Protein AF-A0A554I6W0-F1 (afdb_monomer_lite)

Sequence (90 aa):
MGKWAYETICPACLNEYSDINIEHQKTKHHILPKRFFGGGGGQIELCRSCHNDLEKEIPQKKVLSQNKYVEIIKNFFKKRNQDFKIPHEY

Radius of gyration: 13.53 Å; chains: 1; bounding box: 44×28×36 Å

pLDDT: mean 85.42, std 16.76, range [34.62, 97.19]

Structure (mmCIF, N/CA/C/O backbone):
data_AF-A0A554I6W0-F1
#
_entry.id   AF-A0A554I6W0-F1
#
loop_
_atom_site.group_PDB
_atom_site.id
_atom_site.type_symbol
_atom_site.label_atom_id
_atom_site.label_alt_id
_atom_site.label_comp_id
_atom_site.label_asym_id
_atom_site.label_entity_id
_atom_site.label_seq_id
_atom_site.pdbx_PDB_ins_code
_atom_site.Cartn_x
_atom_site.Cartn_y
_atom_site.Cartn_z
_atom_site.occupancy
_atom_site.B_iso_or_equiv
_atom_site.auth_seq_id
_atom_site.auth_comp_id
_atom_site.auth_asym_id
_atom_site.auth_atom_id
_atom_site.pdbx_PDB_model_num
ATOM 1 N N . MET A 1 1 ? 31.291 7.265 -2.092 1.00 35.00 1 MET A N 1
ATOM 2 C CA . MET A 1 1 ? 30.018 7.887 -2.521 1.00 35.00 1 MET A CA 1
ATOM 3 C C . MET A 1 1 ? 29.043 6.770 -2.863 1.00 35.00 1 MET A C 1
ATOM 5 O O . MET A 1 1 ? 29.149 6.190 -3.935 1.00 35.00 1 MET A O 1
ATOM 9 N N . GLY A 1 2 ? 28.188 6.374 -1.915 1.00 38.78 2 GLY A N 1
ATOM 10 C CA . GLY A 1 2 ? 27.215 5.302 -2.134 1.00 38.78 2 GLY A CA 1
ATOM 11 C C . GLY A 1 2 ? 26.129 5.778 -3.093 1.00 38.78 2 GLY A C 1
ATOM 12 O O . GLY A 1 2 ? 25.427 6.741 -2.793 1.00 38.78 2 GLY A O 1
ATOM 13 N N . LYS A 1 3 ? 26.028 5.149 -4.266 1.00 34.62 3 LYS A N 1
ATOM 14 C CA . LYS A 1 3 ? 24.896 5.348 -5.171 1.00 34.62 3 LYS A CA 1
ATOM 15 C C . LYS A 1 3 ? 23.660 4.796 -4.465 1.00 34.62 3 LYS A C 1
ATOM 17 O O . LYS A 1 3 ? 23.558 3.588 -4.281 1.00 34.62 3 LYS A O 1
ATOM 22 N N . TRP A 1 4 ? 22.748 5.671 -4.055 1.00 37.72 4 TRP A N 1
ATOM 23 C CA . TRP A 1 4 ? 21.389 5.276 -3.709 1.00 37.72 4 TRP A CA 1
ATOM 24 C C . TRP A 1 4 ? 20.798 4.656 -4.977 1.00 37.72 4 TRP A C 1
ATOM 26 O O . TRP A 1 4 ? 20.568 5.365 -5.957 1.00 37.72 4 TRP A O 1
ATOM 36 N N . ALA A 1 5 ? 20.675 3.329 -5.019 1.00 41.16 5 ALA A N 1
ATOM 37 C CA . ALA A 1 5 ? 19.947 2.659 -6.083 1.00 41.16 5 ALA A CA 1
ATOM 38 C C . ALA A 1 5 ? 18.504 3.151 -5.971 1.00 41.16 5 ALA A C 1
ATOM 40 O O . ALA A 1 5 ? 17.794 2.799 -5.034 1.00 41.16 5 ALA A O 1
ATOM 41 N N . TYR A 1 6 ? 18.114 4.066 -6.852 1.00 52.34 6 TYR A N 1
ATOM 42 C CA . TYR A 1 6 ? 16.728 4.474 -6.960 1.00 52.34 6 TYR A CA 1
ATOM 43 C C . TYR A 1 6 ? 15.953 3.205 -7.303 1.00 52.34 6 TYR A C 1
ATOM 45 O O . TYR A 1 6 ? 16.228 2.579 -8.323 1.00 52.34 6 TYR A O 1
ATOM 53 N N . GLU A 1 7 ? 15.053 2.768 -6.423 1.00 67.00 7 GLU A N 1
ATOM 54 C CA . GLU A 1 7 ? 14.198 1.627 -6.728 1.00 67.00 7 GLU A CA 1
ATOM 55 C C . GLU A 1 7 ? 13.420 1.970 -8.003 1.00 67.00 7 GLU A C 1
ATOM 57 O O . GLU A 1 7 ? 12.602 2.901 -8.019 1.00 67.00 7 GLU A O 1
ATOM 62 N N . THR A 1 8 ? 13.753 1.265 -9.086 1.00 84.88 8 THR A N 1
ATOM 63 C CA . THR A 1 8 ? 13.109 1.365 -10.402 1.00 84.88 8 THR A CA 1
ATOM 64 C C . THR A 1 8 ? 11.863 0.504 -10.487 1.00 84.88 8 THR A C 1
ATOM 66 O O . THR A 1 8 ? 11.128 0.610 -11.458 1.00 84.88 8 THR A O 1
ATOM 69 N N . ILE A 1 9 ? 11.609 -0.325 -9.476 1.00 91.00 9 ILE A N 1
ATOM 70 C CA . ILE A 1 9 ? 10.565 -1.341 -9.468 1.00 91.00 9 ILE A CA 1
ATOM 71 C C . ILE A 1 9 ? 9.581 -1.051 -8.336 1.00 91.00 9 ILE A C 1
ATOM 73 O O . ILE A 1 9 ? 9.970 -0.677 -7.228 1.00 91.00 9 ILE A O 1
ATOM 77 N N . CYS A 1 10 ? 8.290 -1.236 -8.603 1.00 92.31 10 CYS A N 1
ATOM 78 C CA . CYS A 1 10 ? 7.266 -1.176 -7.575 1.00 92.31 10 CYS A CA 1
ATOM 79 C C . CYS A 1 10 ? 7.364 -2.403 -6.655 1.00 92.31 10 CYS A C 1
ATOM 81 O O . CYS A 1 10 ? 7.184 -3.523 -7.131 1.00 92.31 10 CYS A O 1
ATOM 83 N N . PRO A 1 11 ? 7.530 -2.232 -5.333 1.00 91.12 11 PRO A N 1
ATOM 84 C CA . PRO A 1 11 ? 7.709 -3.360 -4.420 1.00 91.12 11 PRO A CA 1
ATOM 85 C C . PRO A 1 11 ? 6.432 -4.193 -4.231 1.00 91.12 11 PRO A C 1
ATOM 87 O O . PRO A 1 11 ? 6.485 -5.268 -3.651 1.00 91.12 11 PRO A O 1
ATOM 90 N N . ALA A 1 12 ? 5.270 -3.704 -4.682 1.00 92.75 12 ALA A N 1
ATOM 91 C CA . ALA A 1 12 ? 4.004 -4.423 -4.568 1.00 92.75 12 ALA A CA 1
ATOM 92 C C . ALA A 1 12 ? 3.713 -5.326 -5.774 1.00 92.75 12 ALA A C 1
ATOM 94 O O . ALA A 1 12 ? 3.225 -6.434 -5.582 1.00 92.75 12 ALA A O 1
ATOM 95 N N . CYS A 1 13 ? 3.972 -4.866 -7.003 1.00 93.19 13 CYS A N 1
ATOM 96 C CA . CYS A 1 13 ? 3.671 -5.629 -8.224 1.00 93.19 13 CYS A CA 1
ATOM 97 C C . CYS A 1 13 ? 4.904 -6.073 -9.017 1.00 93.19 13 CYS A C 1
ATOM 99 O O . CYS A 1 13 ? 4.744 -6.785 -10.000 1.00 93.19 13 CYS A O 1
ATOM 101 N N . LEU A 1 14 ? 6.104 -5.654 -8.612 1.00 91.56 14 LEU A N 1
ATOM 102 C CA . LEU A 1 14 ? 7.382 -5.942 -9.269 1.00 91.56 14 LEU A CA 1
ATOM 103 C C . LEU A 1 14 ? 7.522 -5.418 -10.709 1.00 91.56 14 LEU A C 1
ATOM 105 O O . LEU A 1 14 ? 8.505 -5.723 -11.379 1.00 91.56 14 LEU A O 1
ATOM 109 N N . ASN A 1 15 ? 6.596 -4.572 -11.166 1.00 91.69 15 ASN A N 1
ATOM 110 C CA . ASN A 1 15 ? 6.731 -3.871 -12.440 1.00 91.69 15 ASN A CA 1
ATOM 111 C C . ASN A 1 15 ? 7.643 -2.652 -12.298 1.00 91.69 15 ASN A C 1
ATOM 113 O O . ASN A 1 15 ? 7.640 -1.978 -11.262 1.00 91.69 15 ASN A O 1
ATOM 117 N N . GLU A 1 16 ? 8.366 -2.332 -13.367 1.00 93.25 16 GLU A N 1
ATOM 118 C CA . GLU A 1 16 ? 9.146 -1.102 -13.455 1.00 93.25 16 GLU A CA 1
ATOM 119 C C . GLU A 1 16 ? 8.246 0.136 -13.418 1.00 93.25 16 GLU A C 1
ATOM 121 O O . GLU A 1 16 ? 7.137 0.157 -13.963 1.00 93.25 16 GLU A O 1
ATOM 126 N N . TYR A 1 17 ? 8.743 1.188 -12.776 1.00 93.81 17 TYR A N 1
ATOM 127 C CA . TYR A 1 17 ? 8.134 2.501 -12.846 1.00 93.81 17 TYR A CA 1
ATOM 128 C C . TYR A 1 17 ? 8.232 3.060 -14.266 1.00 93.81 17 TYR A C 1
ATOM 130 O O . TYR A 1 17 ? 9.193 2.811 -14.990 1.00 93.81 17 TYR A O 1
ATOM 138 N N . SER A 1 18 ? 7.238 3.853 -14.660 1.00 90.44 18 SER A N 1
ATOM 139 C CA . SER A 1 18 ? 7.190 4.474 -15.980 1.00 90.44 18 SER A CA 1
ATOM 140 C C . SER A 1 18 ? 6.749 5.927 -15.889 1.00 90.44 18 SER A C 1
ATOM 142 O O . SER A 1 18 ? 5.740 6.231 -15.259 1.00 90.44 18 SER A O 1
ATOM 144 N N . ASP A 1 19 ? 7.465 6.813 -16.579 1.00 88.75 19 ASP A N 1
ATOM 145 C CA . ASP A 1 19 ? 7.062 8.216 -16.732 1.00 88.75 19 ASP A CA 1
ATOM 146 C C . ASP A 1 19 ? 6.008 8.411 -17.835 1.00 88.75 19 ASP A C 1
ATOM 148 O O . ASP A 1 19 ? 5.353 9.450 -17.893 1.00 88.75 19 ASP A O 1
ATOM 152 N N . ILE A 1 20 ? 5.826 7.408 -18.704 1.00 92.44 20 ILE A N 1
ATOM 153 C CA . ILE A 1 20 ? 4.897 7.451 -19.844 1.00 92.44 20 ILE A CA 1
ATOM 154 C C . ILE A 1 20 ? 3.592 6.723 -19.503 1.00 92.44 20 ILE A C 1
ATOM 156 O O . ILE A 1 20 ? 2.505 7.212 -19.806 1.00 92.44 20 ILE A O 1
ATOM 160 N N . ASN A 1 21 ? 3.678 5.551 -18.864 1.00 92.94 21 ASN A N 1
ATOM 161 C CA . ASN A 1 21 ? 2.501 4.798 -18.445 1.00 92.94 21 ASN A CA 1
ATOM 162 C C . ASN A 1 21 ? 2.038 5.259 -17.057 1.00 92.94 21 ASN A C 1
ATOM 164 O O . ASN A 1 21 ? 2.640 4.903 -16.044 1.00 92.94 21 ASN A O 1
ATOM 168 N N . ILE A 1 22 ? 0.923 5.993 -17.023 1.00 93.31 22 ILE A N 1
ATOM 169 C CA . ILE A 1 22 ? 0.353 6.574 -15.802 1.00 93.31 22 ILE A CA 1
ATOM 170 C C . ILE A 1 22 ? 0.092 5.544 -14.695 1.00 93.31 22 ILE A C 1
ATOM 172 O O . ILE A 1 22 ? 0.308 5.852 -13.526 1.00 93.31 22 ILE A O 1
ATOM 176 N N . GLU A 1 23 ? -0.302 4.314 -15.035 1.00 95.50 23 GLU A N 1
ATOM 177 C CA . GLU A 1 23 ? -0.576 3.252 -14.054 1.00 95.50 23 GLU A CA 1
ATOM 178 C C . GLU A 1 23 ? 0.703 2.769 -13.356 1.00 95.50 23 GLU A C 1
ATOM 180 O O . GLU A 1 23 ? 0.680 2.374 -12.186 1.00 95.50 23 GLU A O 1
ATOM 185 N N . HIS A 1 24 ? 1.835 2.858 -14.055 1.00 94.12 24 HIS A N 1
ATOM 186 C CA . HIS A 1 24 ? 3.159 2.528 -13.543 1.00 94.12 24 HIS A CA 1
ATOM 187 C C . HIS A 1 24 ? 3.947 3.756 -13.066 1.00 94.12 24 HIS A C 1
ATOM 189 O O . HIS A 1 24 ? 5.103 3.624 -12.675 1.00 94.12 24 HIS A O 1
ATOM 195 N N . GLN A 1 25 ? 3.337 4.942 -13.018 1.00 95.19 25 GLN A N 1
ATOM 196 C CA . GLN A 1 25 ? 4.001 6.132 -12.494 1.00 95.19 25 GLN A CA 1
ATOM 197 C C . GLN A 1 25 ? 4.331 5.965 -11.008 1.00 95.19 25 GLN A C 1
ATOM 199 O O . GLN A 1 25 ? 3.503 5.503 -10.219 1.00 95.19 25 GLN A O 1
ATOM 204 N N . LYS A 1 26 ? 5.547 6.357 -10.616 1.00 94.44 26 LYS A N 1
ATOM 205 C CA . LYS A 1 26 ? 6.014 6.299 -9.229 1.00 94.44 26 LYS A CA 1
ATOM 206 C C . LYS A 1 26 ? 5.243 7.289 -8.352 1.00 94.44 26 LYS A C 1
ATOM 208 O O . LYS A 1 26 ? 5.155 8.477 -8.654 1.00 94.44 26 LYS A O 1
ATOM 213 N N . THR A 1 27 ? 4.704 6.808 -7.238 1.00 95.06 27 THR A N 1
ATOM 214 C CA . THR A 1 27 ? 3.933 7.593 -6.263 1.00 95.06 27 THR A CA 1
ATOM 215 C C . THR A 1 27 ? 4.396 7.306 -4.836 1.00 95.06 27 THR A C 1
ATOM 217 O O . THR A 1 27 ? 5.000 6.268 -4.570 1.00 95.06 27 THR A O 1
ATOM 220 N N . LYS A 1 28 ? 4.115 8.229 -3.907 1.00 93.12 28 LYS A N 1
ATOM 221 C CA . LYS A 1 28 ? 4.422 8.079 -2.477 1.00 93.12 28 LYS A CA 1
ATOM 222 C C . LYS A 1 28 ? 3.143 7.932 -1.668 1.00 93.12 28 LYS A C 1
ATOM 224 O O . LYS A 1 28 ? 2.305 8.835 -1.666 1.00 93.12 28 LYS A O 1
ATOM 229 N N . HIS A 1 29 ? 3.039 6.837 -0.930 1.00 93.12 29 HIS A N 1
ATOM 230 C CA . HIS A 1 29 ? 1.940 6.563 -0.017 1.00 93.12 29 HIS A CA 1
ATOM 231 C C . HIS A 1 29 ? 2.392 6.744 1.431 1.00 93.12 29 HIS A C 1
ATOM 233 O O . HIS A 1 29 ? 3.496 6.339 1.791 1.00 93.12 29 HIS A O 1
ATOM 239 N N . HIS A 1 30 ? 1.549 7.337 2.274 1.00 93.38 30 HIS A N 1
ATOM 240 C CA . HIS A 1 30 ? 1.845 7.457 3.703 1.00 93.38 30 HIS A CA 1
ATOM 241 C C . HIS A 1 30 ? 1.286 6.238 4.417 1.00 93.38 30 HIS A C 1
ATOM 243 O O . HIS A 1 30 ? 0.100 5.961 4.272 1.00 93.38 30 HIS A O 1
ATOM 249 N N . ILE A 1 31 ? 2.104 5.561 5.229 1.00 91.88 31 ILE A N 1
ATOM 250 C CA . ILE A 1 31 ? 1.634 4.422 6.032 1.00 91.88 31 ILE A CA 1
ATOM 251 C C . ILE A 1 31 ? 0.456 4.840 6.923 1.00 91.88 31 ILE A C 1
ATOM 253 O O . ILE A 1 31 ? -0.510 4.098 7.088 1.00 91.88 31 ILE A O 1
ATOM 257 N N . LEU A 1 32 ? 0.528 6.055 7.472 1.00 92.75 32 LEU A N 1
ATOM 258 C CA . LEU A 1 32 ? -0.556 6.680 8.217 1.00 92.75 32 LEU A CA 1
ATOM 259 C C . LEU A 1 32 ? -1.252 7.733 7.340 1.00 92.75 32 LEU A C 1
ATOM 261 O O . LEU A 1 32 ? -0.595 8.669 6.876 1.00 92.75 32 LEU A O 1
ATOM 265 N N . PRO A 1 33 ? -2.579 7.647 7.125 1.00 91.12 33 PRO A N 1
ATOM 266 C CA . PRO A 1 33 ? -3.277 8.605 6.277 1.00 91.12 33 PRO A CA 1
ATOM 267 C C . PRO A 1 33 ? -3.127 10.048 6.769 1.00 91.12 33 PRO A C 1
ATOM 269 O O . PRO A 1 33 ? -3.505 10.387 7.895 1.00 91.12 33 PRO A O 1
ATOM 272 N N . LYS A 1 34 ? -2.661 10.931 5.877 1.00 91.81 34 LYS A N 1
ATOM 273 C CA . LYS A 1 34 ? -2.489 12.375 6.131 1.00 91.81 34 LYS A CA 1
ATOM 274 C C . LYS A 1 34 ? -3.722 13.039 6.739 1.00 91.81 34 LYS A C 1
ATOM 276 O O . LYS A 1 34 ? -3.592 13.837 7.658 1.00 91.81 34 LYS A O 1
ATOM 281 N N . ARG A 1 35 ? -4.909 12.657 6.257 1.00 90.69 35 ARG A N 1
ATOM 282 C CA . ARG A 1 35 ? -6.211 13.170 6.716 1.00 90.69 35 ARG A CA 1
ATOM 283 C C . ARG A 1 35 ? -6.483 12.963 8.211 1.00 90.69 35 ARG A C 1
ATOM 285 O O . ARG A 1 35 ? -7.332 13.651 8.757 1.00 90.69 35 ARG A O 1
ATOM 292 N N . PHE A 1 36 ? -5.794 12.021 8.855 1.00 91.12 36 PHE A N 1
ATOM 293 C CA . PHE A 1 36 ? -6.005 1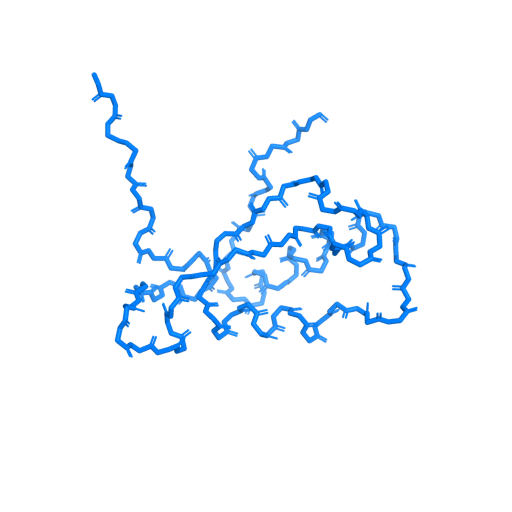1.685 10.265 1.00 91.12 36 PHE A CA 1
ATOM 294 C C . PHE A 1 36 ? -4.776 11.950 11.140 1.00 91.12 36 PHE A C 1
ATOM 296 O O . PHE A 1 36 ? -4.936 12.279 12.308 1.00 91.12 36 PHE A O 1
ATOM 303 N N . PHE A 1 37 ? -3.564 11.822 10.587 1.00 90.25 37 PHE A N 1
ATOM 304 C CA . PHE A 1 37 ? -2.310 11.880 11.355 1.00 90.25 37 PHE A CA 1
ATOM 305 C C . PHE A 1 37 ? -1.357 12.996 10.899 1.00 90.25 37 PHE A C 1
ATOM 307 O O . PHE A 1 37 ? -0.169 12.965 11.210 1.00 90.25 37 PHE A O 1
ATOM 314 N N . GLY A 1 38 ? -1.838 13.965 10.113 1.00 85.38 38 GLY A N 1
ATOM 315 C CA . GLY A 1 38 ? -1.067 15.161 9.745 1.00 85.38 38 GLY A CA 1
ATOM 316 C C . GLY A 1 38 ? 0.142 14.910 8.835 1.00 85.38 38 GLY A C 1
ATOM 317 O O . GLY A 1 38 ? 0.921 15.822 8.591 1.00 85.38 38 GLY A O 1
ATOM 318 N N . GLY A 1 39 ? 0.307 13.691 8.309 1.00 78.25 39 GLY A N 1
ATOM 3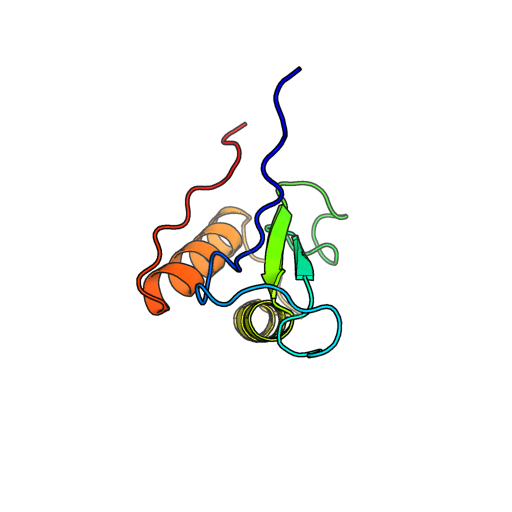19 C CA . GLY A 1 39 ? 1.418 13.331 7.423 1.00 78.25 39 GLY A CA 1
ATOM 320 C C . GLY A 1 39 ? 2.707 12.915 8.120 1.00 78.25 39 GLY A C 1
ATOM 321 O O . GLY A 1 39 ? 3.725 12.805 7.442 1.00 78.25 39 GLY A O 1
ATOM 322 N N . GLY A 1 40 ? 2.662 12.661 9.430 1.00 76.00 40 GLY A N 1
ATOM 323 C CA . GLY A 1 40 ? 3.747 11.985 10.138 1.00 76.00 40 GLY A CA 1
ATOM 324 C C . GLY A 1 40 ? 3.833 10.490 9.803 1.00 76.00 40 GLY A C 1
ATOM 325 O O . GLY A 1 40 ? 2.868 9.884 9.331 1.00 76.00 40 GLY A O 1
ATOM 326 N N . GLY A 1 41 ? 4.992 9.891 10.086 1.00 77.75 41 GLY A N 1
ATOM 327 C CA . GLY A 1 41 ? 5.251 8.459 9.915 1.00 77.75 41 GLY A CA 1
ATOM 328 C C . GLY A 1 41 ? 5.966 8.095 8.610 1.00 77.75 41 GLY A C 1
ATOM 329 O O . GLY A 1 41 ? 6.360 8.954 7.824 1.00 77.75 41 GLY A O 1
ATOM 330 N N . GLY A 1 42 ? 6.162 6.792 8.402 1.00 87.56 42 GLY A N 1
ATOM 331 C CA . GLY A 1 42 ? 6.866 6.272 7.232 1.00 87.56 42 GLY A CA 1
ATOM 332 C C . GLY A 1 42 ? 6.066 6.407 5.933 1.00 87.56 42 GLY A C 1
ATOM 333 O O . GLY A 1 42 ? 4.830 6.397 5.919 1.00 87.56 42 GLY A O 1
ATOM 334 N N . GLN A 1 43 ? 6.795 6.504 4.826 1.00 91.94 43 GLN A N 1
ATOM 335 C CA . GLN A 1 43 ? 6.249 6.487 3.473 1.00 91.94 43 GLN A CA 1
ATOM 336 C C . GLN A 1 43 ? 6.729 5.242 2.734 1.00 91.94 43 GLN A C 1
ATOM 338 O O . GLN A 1 43 ? 7.803 4.717 3.024 1.00 91.94 43 GLN A O 1
ATOM 343 N N . ILE A 1 44 ? 5.938 4.802 1.762 1.00 91.06 44 ILE A N 1
ATOM 344 C CA . ILE A 1 44 ? 6.307 3.743 0.824 1.00 91.06 44 ILE A CA 1
ATOM 345 C C . ILE A 1 44 ? 6.146 4.250 -0.602 1.00 91.06 44 ILE A C 1
ATOM 347 O O . ILE A 1 44 ? 5.238 5.033 -0.899 1.00 91.06 44 ILE A O 1
ATOM 351 N N . GLU A 1 45 ? 7.029 3.804 -1.483 1.00 93.56 45 GLU A N 1
ATOM 352 C CA . GLU A 1 45 ? 6.946 4.106 -2.905 1.00 93.56 45 GLU A CA 1
ATOM 353 C C . GLU A 1 45 ? 6.188 2.979 -3.611 1.00 93.56 45 GLU A C 1
ATOM 355 O O . GLU A 1 45 ? 6.483 1.800 -3.424 1.00 93.56 45 GLU A O 1
ATOM 360 N N . LEU A 1 46 ? 5.164 3.340 -4.381 1.00 94.56 46 LEU A N 1
ATOM 361 C CA . LEU A 1 46 ? 4.301 2.412 -5.110 1.00 94.56 46 LEU A CA 1
ATOM 362 C C . LEU A 1 46 ? 4.005 2.966 -6.497 1.00 94.56 46 LEU A C 1
ATOM 364 O O . LEU A 1 46 ? 4.016 4.181 -6.701 1.00 94.56 46 LEU A O 1
ATOM 368 N N . CYS A 1 47 ? 3.682 2.098 -7.454 1.00 96.12 47 CYS A N 1
ATOM 369 C CA . CYS A 1 47 ? 3.130 2.578 -8.713 1.00 96.12 47 CYS A CA 1
ATOM 370 C C . CYS A 1 47 ? 1.710 3.104 -8.484 1.00 96.12 47 CYS A C 1
ATOM 372 O O . CYS A 1 47 ? 1.038 2.695 -7.533 1.00 96.12 47 CYS A O 1
ATOM 374 N N . ARG A 1 48 ? 1.243 4.005 -9.350 1.00 96.31 48 ARG A N 1
ATOM 375 C CA . ARG A 1 48 ? -0.084 4.624 -9.254 1.00 96.31 48 ARG A CA 1
ATOM 376 C C . ARG A 1 48 ? -1.201 3.591 -9.110 1.00 96.31 48 ARG A C 1
ATOM 378 O O . ARG A 1 48 ? -2.080 3.778 -8.270 1.00 96.31 48 ARG A O 1
ATOM 385 N N . SER A 1 49 ? -1.141 2.503 -9.875 1.00 97.19 49 SER A N 1
ATOM 386 C CA . SER A 1 49 ? -2.147 1.440 -9.827 1.00 97.19 49 SER A CA 1
ATOM 387 C C . SER A 1 49 ? -2.186 0.760 -8.451 1.00 97.19 49 SER A C 1
ATOM 389 O O . SER A 1 49 ? -3.221 0.745 -7.784 1.00 97.19 49 SER A O 1
ATOM 391 N N . CYS A 1 50 ? -1.026 0.318 -7.945 1.00 96.75 50 CYS A N 1
ATOM 392 C CA . CYS A 1 50 ? -0.908 -0.276 -6.609 1.00 96.75 50 CYS A CA 1
ATOM 393 C C . CYS A 1 50 ? -1.290 0.707 -5.495 1.00 96.75 50 CYS A C 1
ATOM 395 O O . CYS A 1 50 ? -1.916 0.313 -4.514 1.00 96.7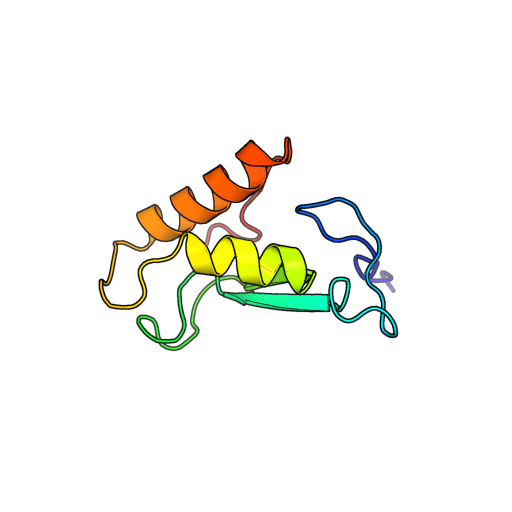5 50 CYS A O 1
ATOM 397 N N . HIS A 1 51 ? -0.941 1.985 -5.642 1.00 96.81 51 HIS A N 1
ATOM 398 C CA . HIS A 1 51 ? -1.323 3.028 -4.698 1.00 96.81 51 HIS A CA 1
ATOM 399 C C . HIS A 1 51 ? -2.846 3.168 -4.598 1.00 96.81 51 HIS A C 1
ATOM 401 O O . HIS A 1 51 ? -3.400 3.179 -3.499 1.00 96.81 51 HIS A O 1
ATOM 407 N N . ASN A 1 52 ? -3.526 3.218 -5.744 1.00 96.75 52 ASN A N 1
ATOM 408 C CA . ASN A 1 52 ? -4.980 3.311 -5.795 1.00 96.75 52 ASN A CA 1
ATOM 409 C C . ASN A 1 52 ? -5.647 2.063 -5.204 1.00 96.75 52 ASN A C 1
ATOM 411 O O . ASN A 1 52 ? -6.656 2.183 -4.513 1.00 96.75 52 ASN A O 1
ATOM 415 N N . ASP A 1 53 ? -5.096 0.874 -5.451 1.00 97.12 53 ASP A N 1
ATOM 416 C CA . ASP A 1 53 ? -5.604 -0.361 -4.855 1.00 97.12 53 ASP A CA 1
ATOM 417 C C . ASP A 1 53 ? -5.453 -0.387 -3.334 1.00 97.12 53 ASP A C 1
ATOM 419 O O . ASP A 1 53 ? -6.375 -0.815 -2.643 1.00 97.12 53 ASP A O 1
ATOM 423 N N . LEU A 1 54 ? -4.326 0.095 -2.806 1.00 95.88 54 LEU A N 1
ATOM 424 C CA . LEU A 1 54 ? -4.109 0.182 -1.364 1.00 95.88 54 LEU A CA 1
ATOM 425 C C . LEU A 1 54 ? -5.096 1.158 -0.714 1.00 95.88 54 LEU A C 1
ATOM 427 O O . LEU A 1 54 ? -5.705 0.825 0.300 1.00 95.88 54 LEU A O 1
ATOM 431 N N . GLU A 1 55 ? -5.321 2.329 -1.316 1.00 95.50 55 GLU A N 1
ATOM 432 C CA . GLU A 1 55 ? -6.283 3.321 -0.809 1.00 95.50 55 GLU A CA 1
ATOM 433 C C . GLU A 1 55 ? -7.717 2.770 -0.703 1.00 95.50 55 GLU A C 1
ATOM 435 O O . GLU A 1 55 ? -8.462 3.191 0.184 1.00 95.50 55 GLU A O 1
ATOM 440 N N . LYS A 1 56 ? -8.108 1.789 -1.534 1.00 96.06 56 LYS A N 1
ATOM 441 C CA . LYS A 1 56 ? -9.423 1.119 -1.428 1.00 96.06 56 LYS A CA 1
ATOM 442 C C . LYS A 1 56 ? -9.568 0.297 -0.142 1.00 96.06 56 LYS A C 1
ATOM 444 O O . LYS A 1 56 ? -10.688 0.104 0.324 1.00 96.06 56 LYS A O 1
ATOM 449 N N . GLU A 1 57 ? -8.467 -0.184 0.437 1.00 95.31 57 GLU A N 1
ATOM 450 C CA . GLU A 1 57 ? -8.478 -0.951 1.692 1.00 95.31 57 GLU A CA 1
ATOM 451 C C . GLU A 1 57 ? -8.505 -0.046 2.939 1.00 95.31 57 GLU A C 1
ATOM 453 O O . GLU A 1 57 ? -8.801 -0.509 4.043 1.00 95.31 57 GLU A O 1
ATOM 458 N N . ILE A 1 58 ? -8.219 1.251 2.785 1.00 93.81 58 ILE A N 1
ATOM 459 C CA . ILE A 1 58 ? -8.093 2.196 3.897 1.00 93.81 58 ILE A CA 1
ATOM 460 C C . ILE A 1 58 ? -9.427 2.931 4.124 1.00 93.81 58 ILE A C 1
ATOM 462 O O . ILE A 1 58 ? -9.885 3.676 3.255 1.00 93.81 58 ILE A O 1
ATOM 466 N N . PRO A 1 59 ? -10.042 2.847 5.322 1.00 93.25 59 PRO A N 1
ATOM 467 C CA . PRO A 1 59 ? -11.300 3.539 5.596 1.00 93.25 59 PRO A CA 1
ATOM 468 C C . PRO A 1 59 ? -11.190 5.061 5.445 1.00 93.25 59 PRO A C 1
ATOM 470 O O . PRO A 1 59 ? -10.375 5.714 6.100 1.00 93.25 59 PRO A O 1
ATOM 473 N N . GLN A 1 60 ? -12.050 5.659 4.618 1.00 92.81 60 GLN A N 1
ATOM 474 C CA . GLN A 1 60 ? -11.996 7.100 4.335 1.00 92.81 60 GLN A CA 1
ATOM 475 C C . GLN A 1 60 ? -12.523 7.981 5.473 1.00 92.81 60 GLN A C 1
ATOM 477 O O . GLN A 1 60 ? -12.017 9.081 5.671 1.00 92.81 60 GLN A O 1
ATOM 482 N N . LYS A 1 61 ? -13.522 7.504 6.225 1.00 92.50 61 LYS A N 1
ATOM 483 C CA . LYS A 1 61 ? -14.246 8.300 7.238 1.00 92.50 61 LYS A CA 1
ATOM 484 C C . LYS A 1 61 ? -13.982 7.872 8.683 1.00 92.50 61 LYS A C 1
ATOM 486 O O . LYS A 1 61 ? -14.422 8.546 9.605 1.00 92.50 61 LYS A O 1
ATOM 491 N N . LYS A 1 62 ? -13.300 6.743 8.888 1.00 93.50 62 LYS A N 1
ATOM 492 C CA . LYS A 1 62 ? -13.075 6.153 10.211 1.00 93.50 62 LYS A CA 1
ATOM 493 C C . LYS A 1 62 ? -11.588 6.131 10.523 1.00 93.50 62 LYS A C 1
ATOM 495 O O . LYS A 1 62 ? -10.820 5.516 9.790 1.00 93.50 62 LYS A O 1
ATOM 500 N N . VAL A 1 63 ? -11.212 6.747 11.639 1.00 94.50 63 VAL A N 1
ATOM 501 C CA . VAL A 1 63 ? -9.854 6.650 12.176 1.00 94.50 63 VAL A CA 1
ATOM 502 C C . VAL A 1 63 ? -9.685 5.285 12.844 1.00 94.50 63 VAL A C 1
ATOM 504 O O . VAL A 1 63 ? -10.483 4.908 13.702 1.00 94.50 63 VAL A O 1
ATOM 507 N N . LEU A 1 64 ? -8.667 4.530 12.436 1.00 93.94 64 LEU A N 1
ATOM 508 C CA . LEU A 1 64 ? -8.227 3.306 13.108 1.00 93.94 64 LEU A CA 1
ATOM 509 C C . LEU A 1 64 ? -6.996 3.573 13.987 1.00 93.94 64 LEU A C 1
ATOM 511 O O . LEU A 1 64 ? -6.384 4.638 13.910 1.00 93.94 64 LEU A O 1
ATOM 515 N N . SER A 1 65 ? -6.601 2.593 14.801 1.00 93.88 65 SER A N 1
ATOM 516 C CA . SER A 1 65 ? -5.294 2.632 15.462 1.00 93.88 65 SER A CA 1
ATOM 517 C C . SER A 1 65 ? -4.162 2.559 14.430 1.00 93.88 65 SER A C 1
ATOM 519 O O . SER A 1 65 ? -4.326 1.973 13.358 1.00 93.88 65 SER A O 1
ATOM 521 N N . GLN A 1 66 ? -2.992 3.117 14.753 1.00 92.25 66 GLN A N 1
ATOM 522 C CA . GLN A 1 66 ? -1.825 3.094 13.859 1.00 92.25 66 GLN A CA 1
ATOM 523 C C . GLN A 1 66 ? -1.461 1.662 13.427 1.00 92.25 66 GLN A C 1
ATOM 525 O O . GLN A 1 66 ? -1.268 1.403 12.240 1.00 92.25 66 GLN A O 1
ATOM 530 N N . ASN A 1 67 ? -1.500 0.708 14.366 1.00 92.06 67 ASN A N 1
ATOM 531 C CA . ASN A 1 67 ? -1.245 -0.710 14.0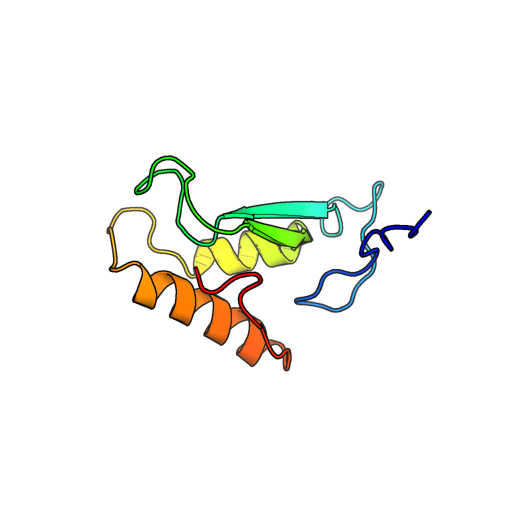94 1.00 92.06 67 ASN A CA 1
ATOM 532 C C . ASN A 1 67 ? -2.188 -1.292 13.036 1.00 92.06 67 ASN A C 1
ATOM 534 O O . ASN A 1 67 ? -1.752 -2.084 12.208 1.00 92.06 67 ASN A O 1
ATOM 538 N N . LYS A 1 68 ? -3.461 -0.878 13.007 1.00 95.00 68 LYS A N 1
ATOM 539 C CA . LYS A 1 68 ? -4.412 -1.369 12.002 1.00 95.00 68 LYS A CA 1
ATOM 540 C C . LYS A 1 68 ? -4.066 -0.890 10.593 1.00 95.00 68 LYS A C 1
ATOM 542 O O . LYS A 1 68 ? -4.229 -1.659 9.653 1.00 95.00 68 LYS A O 1
ATOM 547 N N . TYR A 1 69 ? -3.556 0.331 10.430 1.00 93.62 69 TYR A N 1
ATOM 548 C CA . TYR A 1 69 ? -3.070 0.793 9.122 1.00 93.62 69 TYR A CA 1
ATOM 549 C C . TYR A 1 69 ? -1.836 0.012 8.672 1.00 93.62 69 TYR A C 1
ATOM 551 O O . TYR A 1 69 ? -1.761 -0.421 7.524 1.00 93.62 69 TYR A O 1
ATOM 559 N N . VAL A 1 70 ? -0.912 -0.253 9.597 1.00 92.19 70 VAL A N 1
ATOM 560 C CA . VAL A 1 70 ? 0.248 -1.113 9.337 1.00 92.19 70 VAL A CA 1
ATOM 561 C C . VAL A 1 70 ? -0.186 -2.523 8.917 1.00 92.19 70 VAL A C 1
ATOM 563 O O . VAL A 1 70 ? 0.360 -3.070 7.960 1.00 92.19 70 VAL A O 1
ATOM 566 N N . GLU A 1 71 ? -1.180 -3.111 9.587 1.00 93.94 71 GLU A N 1
ATOM 567 C CA . GLU A 1 71 ? -1.742 -4.415 9.214 1.00 93.94 71 GLU A CA 1
ATOM 568 C C . GLU A 1 71 ? -2.389 -4.402 7.823 1.00 93.94 71 GLU A C 1
ATOM 570 O O . GLU A 1 71 ? -2.194 -5.353 7.068 1.00 93.94 71 GLU A O 1
ATOM 575 N N . ILE A 1 72 ? -3.117 -3.338 7.455 1.00 94.94 72 ILE A N 1
ATOM 576 C CA . ILE A 1 72 ? -3.689 -3.186 6.104 1.00 94.94 72 ILE A CA 1
ATOM 577 C C . ILE A 1 72 ? -2.576 -3.242 5.053 1.00 94.94 72 ILE A C 1
ATOM 579 O O . ILE A 1 72 ? -2.675 -4.009 4.099 1.00 94.94 72 ILE A O 1
ATOM 583 N N . ILE A 1 73 ? -1.481 -2.508 5.261 1.00 93.62 73 ILE A N 1
ATOM 584 C CA . ILE A 1 73 ? -0.352 -2.493 4.322 1.00 93.62 73 ILE A CA 1
ATOM 585 C C . ILE A 1 73 ? 0.325 -3.865 4.266 1.00 93.62 73 ILE A C 1
ATOM 587 O O . ILE A 1 73 ? 0.526 -4.403 3.180 1.00 93.62 73 ILE A O 1
ATOM 591 N N . LYS A 1 74 ? 0.610 -4.492 5.413 1.00 92.62 74 LYS A N 1
ATOM 592 C CA . LYS A 1 74 ? 1.171 -5.855 5.448 1.00 92.62 74 LYS A CA 1
ATOM 593 C C . LYS A 1 74 ? 0.294 -6.847 4.682 1.00 92.62 74 LYS A C 1
ATOM 595 O O . LYS A 1 74 ? 0.804 -7.629 3.883 1.00 92.62 74 LYS A O 1
ATOM 600 N N . ASN A 1 75 ? -1.023 -6.787 4.873 1.00 94.38 75 ASN A N 1
ATOM 601 C CA . ASN A 1 75 ? -1.970 -7.645 4.165 1.00 94.38 75 ASN A CA 1
ATOM 602 C C . ASN A 1 75 ? -2.006 -7.349 2.661 1.00 94.38 75 ASN A C 1
ATOM 604 O O . ASN A 1 75 ? -2.064 -8.284 1.863 1.00 94.38 75 ASN A O 1
ATOM 608 N N . PHE A 1 76 ? -1.933 -6.079 2.263 1.00 95.44 76 PHE A N 1
ATOM 609 C CA . PHE A 1 76 ? -1.891 -5.662 0.863 1.00 95.44 76 PHE A CA 1
ATOM 610 C C . PHE A 1 76 ? -0.689 -6.250 0.106 1.00 95.44 76 PHE A C 1
ATOM 612 O O . PHE A 1 76 ? -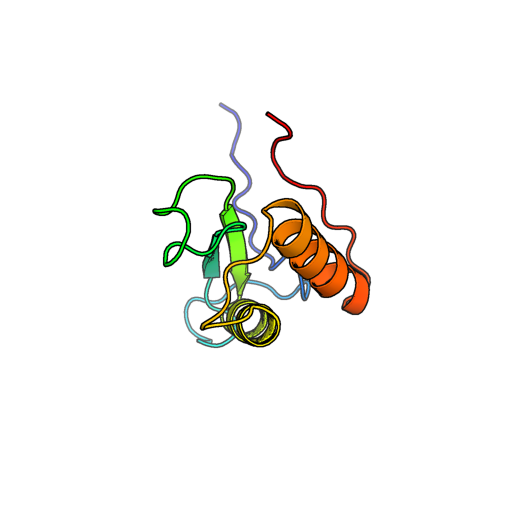0.853 -6.744 -1.014 1.00 95.44 76 PHE A O 1
ATOM 619 N N . PHE A 1 77 ? 0.500 -6.240 0.716 1.00 92.50 77 PHE A N 1
ATOM 620 C CA . PHE A 1 77 ? 1.702 -6.853 0.138 1.00 92.50 77 PHE A CA 1
ATOM 621 C C . PHE A 1 77 ? 1.649 -8.383 0.189 1.00 92.50 77 PHE A C 1
ATOM 623 O O . PHE A 1 77 ? 1.946 -9.040 -0.809 1.00 92.50 77 PHE A O 1
ATOM 630 N N . LYS A 1 78 ? 1.154 -8.959 1.293 1.00 92.31 78 LYS A N 1
ATOM 631 C CA . LYS A 1 78 ? 0.969 -10.412 1.421 1.00 92.31 78 LYS A CA 1
ATOM 632 C C . LYS A 1 78 ? 0.061 -10.979 0.325 1.00 92.31 78 LYS A C 1
ATOM 634 O O . LYS A 1 78 ? 0.379 -12.017 -0.245 1.00 92.31 78 LYS A O 1
ATOM 639 N N . LYS A 1 79 ? -1.031 -10.285 -0.028 1.00 91.19 79 LYS A N 1
ATOM 640 C CA . LYS A 1 79 ? -1.920 -10.664 -1.149 1.00 91.19 79 LYS A CA 1
ATOM 641 C C . LYS A 1 79 ? -1.205 -10.709 -2.506 1.00 91.19 79 LYS A C 1
ATOM 643 O O . LYS A 1 79 ? -1.703 -11.350 -3.424 1.00 91.19 79 LYS A O 1
ATOM 648 N N . ARG A 1 80 ? -0.062 -10.031 -2.641 1.00 89.12 80 ARG A N 1
ATOM 649 C CA . ARG A 1 80 ? 0.764 -9.978 -3.857 1.00 89.12 80 ARG A CA 1
ATOM 650 C C . ARG A 1 80 ? 2.021 -10.852 -3.759 1.00 89.12 80 ARG A C 1
ATOM 652 O O . ARG A 1 80 ? 2.925 -10.714 -4.578 1.00 89.12 80 ARG A O 1
ATOM 659 N N . ASN A 1 81 ? 2.072 -11.757 -2.776 1.00 86.19 81 ASN A N 1
ATOM 660 C CA . ASN A 1 81 ? 3.225 -12.612 -2.481 1.00 86.19 81 ASN A CA 1
ATOM 661 C C . ASN A 1 81 ? 4.517 -11.818 -2.221 1.00 86.19 81 ASN A C 1
ATOM 663 O O . ASN A 1 81 ? 5.602 -12.267 -2.578 1.00 86.19 81 ASN A O 1
ATOM 667 N N . GLN A 1 82 ? 4.392 -10.629 -1.624 1.00 84.31 82 GLN A N 1
ATOM 668 C CA . GLN A 1 82 ? 5.517 -9.774 -1.255 1.00 84.31 82 GLN A CA 1
ATOM 669 C C . GLN A 1 82 ? 5.611 -9.650 0.268 1.00 84.31 82 GLN A C 1
ATOM 671 O O . GLN A 1 82 ? 4.601 -9.455 0.951 1.00 84.31 82 GLN A O 1
ATOM 676 N N . ASP A 1 83 ? 6.831 -9.712 0.798 1.00 75.56 83 ASP A N 1
ATOM 677 C CA . ASP A 1 83 ? 7.109 -9.462 2.211 1.00 75.56 83 ASP A CA 1
ATOM 678 C C . ASP A 1 83 ? 7.379 -7.971 2.439 1.00 75.56 83 ASP A C 1
ATOM 680 O O . ASP A 1 83 ? 8.446 -7.451 2.113 1.00 75.56 83 ASP A O 1
ATOM 684 N N . PHE A 1 84 ? 6.410 -7.263 3.024 1.00 75.75 84 PHE A N 1
ATOM 685 C CA . PHE A 1 84 ? 6.597 -5.864 3.399 1.00 75.75 84 PHE A CA 1
ATOM 686 C C . PHE A 1 84 ? 7.278 -5.736 4.762 1.00 75.75 84 PHE A C 1
ATOM 688 O O . PHE A 1 84 ? 6.694 -6.068 5.799 1.00 75.75 84 PHE A O 1
ATOM 695 N N . LYS A 1 85 ? 8.494 -5.185 4.764 1.00 70.25 85 LYS A N 1
ATOM 696 C CA . LYS A 1 85 ? 9.196 -4.749 5.975 1.00 70.25 85 LYS A CA 1
ATOM 697 C C . LYS A 1 85 ? 9.033 -3.239 6.124 1.00 70.25 85 LYS A C 1
ATOM 699 O O . LYS A 1 85 ? 9.306 -2.491 5.192 1.00 70.25 85 LYS A O 1
ATOM 704 N N . ILE A 1 86 ? 8.560 -2.795 7.288 1.00 62.88 86 ILE A N 1
ATOM 705 C CA . ILE A 1 86 ? 8.399 -1.365 7.577 1.00 62.88 86 ILE A CA 1
ATOM 706 C C . ILE A 1 86 ? 9.800 -0.736 7.585 1.00 62.88 86 ILE A C 1
ATOM 708 O O . ILE A 1 86 ? 10.652 -1.247 8.309 1.00 62.88 86 ILE A O 1
ATOM 712 N N . PRO A 1 87 ? 10.054 0.345 6.821 1.00 53.44 87 PRO A N 1
ATOM 713 C CA . PRO A 1 87 ? 11.409 0.868 6.656 1.00 53.44 87 PRO A CA 1
ATOM 714 C C . PRO A 1 87 ? 12.110 1.301 7.949 1.00 53.44 87 PRO A C 1
ATOM 716 O O . PRO A 1 87 ? 13.329 1.264 7.988 1.00 53.44 87 PRO A O 1
ATOM 719 N N . HIS A 1 88 ? 11.391 1.671 9.010 1.00 45.97 88 HIS A N 1
ATOM 720 C CA . HIS A 1 88 ? 11.979 2.009 10.308 1.00 45.97 88 HIS A CA 1
ATOM 721 C C . HIS A 1 88 ? 10.963 1.718 11.423 1.00 45.97 88 HIS A C 1
ATOM 723 O O . HIS A 1 88 ? 9.918 2.368 11.496 1.00 45.97 88 HIS A O 1
ATOM 729 N N . GLU A 1 89 ? 11.254 0.734 12.274 1.00 40.09 89 GLU A N 1
ATOM 730 C CA . GLU A 1 89 ? 10.759 0.732 13.653 1.00 40.09 89 GLU A CA 1
ATOM 731 C C . GLU A 1 89 ? 11.528 1.852 14.370 1.00 40.09 89 GLU A C 1
ATOM 733 O O . GLU A 1 89 ? 12.757 1.805 14.432 1.00 40.09 89 GLU A O 1
ATOM 738 N N . TYR A 1 90 ? 10.824 2.909 14.778 1.00 40.12 90 TYR A N 1
ATOM 739 C CA . TYR A 1 90 ? 11.367 3.947 15.659 1.00 40.12 90 TYR A CA 1
ATOM 740 C C . TYR A 1 90 ? 11.207 3.518 17.113 1.00 40.12 90 TYR A C 1
ATOM 742 O O . TYR A 1 90 ? 10.109 3.007 17.437 1.00 40.12 90 TYR A O 1
#

Secondary structure (DSSP, 8-state):
--------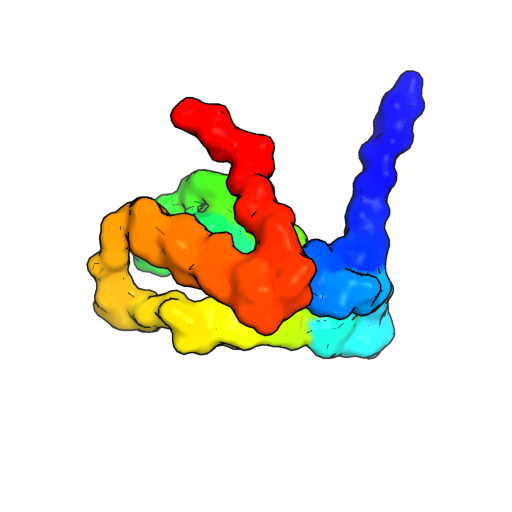B-TTT-PBP-SS-GGG-EEEEESS-HHHHTT-S-EEEEEHHHHHHHHHHS-SS-PPPHHHHHHHHHHHHHTTT-----S---

Foldseek 3Di:
DDPPPPPQAFLQQRDGADPVDQQRHKDKDALADCVVPVRDDDIGIHGNNLRVVLVVQDDPPDDDPSVVSVVSVCVSSVVSVGGDDRPDDD